Protein AF-A0A933TR46-F1 (afdb_monomer_lite)

Sequence (86 aa):
MSSVLTVRVADDMKNQMDALAEATGRTRSWIAAEAIRQYVDSESWQVAEIKKALIEADAGDFADPEEVKRVFSKYSPANRGTPNAD

Radius of gyration: 24.09 Å; chains: 1; bounding box: 48×55×49 Å

Foldseek 3Di:
DDDDDDDDDDPVVVVVLVVVCVVVVHDSVVVVVVVVVVVCVVPVVVVVVVVVVVVCVVVVVDDDPVVVVVVCVCPPPVNPPDPPDD

Structure (mmCIF, N/CA/C/O backbone):
data_AF-A0A933TR46-F1
#
_entry.id   AF-A0A933TR46-F1
#
loop_
_atom_site.group_PDB
_atom_site.id
_atom_site.type_symbol
_atom_site.label_atom_id
_atom_site.label_alt_id
_atom_site.label_comp_id
_atom_site.label_asym_id
_atom_site.label_entity_id
_atom_site.label_seq_id
_atom_site.pdbx_PDB_ins_code
_atom_site.Cartn_x
_atom_site.Cartn_y
_atom_site.Cartn_z
_atom_site.occupancy
_atom_site.B_iso_or_equiv
_atom_site.auth_seq_id
_atom_site.auth_comp_id
_atom_site.auth_asym_id
_atom_site.auth_atom_id
_atom_site.pdbx_PDB_model_num
ATOM 1 N N . MET A 1 1 ? 4.787 16.301 6.617 1.00 64.56 1 MET A N 1
ATOM 2 C CA . MET A 1 1 ? 3.402 16.819 6.527 1.00 64.56 1 MET A CA 1
ATOM 3 C C . MET A 1 1 ? 2.456 15.637 6.402 1.00 64.56 1 MET A C 1
ATOM 5 O O . MET A 1 1 ? 2.818 14.691 5.716 1.00 64.56 1 MET A O 1
ATOM 9 N N . SER A 1 2 ? 1.294 15.664 7.055 1.00 78.38 2 SER A N 1
ATOM 10 C CA . SER A 1 2 ? 0.228 14.668 6.867 1.00 78.38 2 SER A CA 1
ATOM 11 C C . SER A 1 2 ? -0.946 15.294 6.110 1.00 78.38 2 SER A C 1
ATOM 13 O O . SER A 1 2 ? -1.199 16.490 6.231 1.00 78.38 2 SER A O 1
ATOM 15 N N . SER A 1 3 ? -1.633 14.489 5.301 1.00 91.31 3 SER A N 1
ATOM 16 C CA . SER A 1 3 ? -2.854 14.869 4.577 1.00 91.31 3 SER A CA 1
ATOM 17 C C . SER A 1 3 ? -3.987 13.924 4.973 1.00 91.31 3 SER A C 1
ATOM 19 O O . SER A 1 3 ? -3.730 12.769 5.312 1.00 91.31 3 SER A O 1
ATOM 21 N N . VAL A 1 4 ? -5.231 14.407 4.945 1.00 93.12 4 VAL A N 1
ATOM 22 C CA . VAL A 1 4 ? -6.417 13.597 5.258 1.00 93.12 4 VAL A CA 1
ATOM 23 C C . VAL A 1 4 ? -7.031 13.077 3.964 1.00 93.12 4 VAL A C 1
ATOM 25 O O . VAL A 1 4 ? -7.322 13.852 3.058 1.00 93.12 4 VAL A O 1
ATOM 28 N N . LEU A 1 5 ? -7.263 11.768 3.908 1.00 91.25 5 LEU A N 1
ATOM 29 C CA . LEU A 1 5 ? -7.980 11.098 2.829 1.00 91.25 5 LEU A CA 1
ATOM 30 C C . LEU A 1 5 ? -9.259 10.477 3.401 1.00 91.25 5 LEU A C 1
ATOM 32 O O . LEU A 1 5 ? -9.198 9.704 4.354 1.00 91.25 5 LEU A O 1
ATOM 36 N N . THR A 1 6 ? -10.413 10.807 2.820 1.00 93.81 6 THR A N 1
ATOM 37 C CA . THR A 1 6 ? -11.692 10.171 3.169 1.00 93.81 6 THR A CA 1
ATOM 38 C C . THR A 1 6 ? -12.008 9.102 2.132 1.00 93.81 6 THR A C 1
ATOM 40 O O . THR A 1 6 ? -12.121 9.414 0.949 1.00 93.81 6 THR A O 1
ATOM 43 N N . VAL A 1 7 ? -12.161 7.851 2.566 1.00 91.25 7 VAL A N 1
ATOM 44 C CA . VAL A 1 7 ? -12.419 6.699 1.689 1.00 91.25 7 VAL A CA 1
ATOM 45 C C . VAL A 1 7 ? -13.684 5.990 2.153 1.00 91.25 7 VAL A C 1
ATOM 47 O O . VAL A 1 7 ? -13.898 5.817 3.352 1.00 91.25 7 VAL A O 1
ATOM 50 N N . ARG A 1 8 ? -14.528 5.572 1.206 1.00 95.50 8 ARG A N 1
ATOM 51 C CA . ARG A 1 8 ? -15.636 4.658 1.497 1.00 95.50 8 ARG A CA 1
ATOM 52 C C . ARG A 1 8 ? -15.111 3.231 1.488 1.00 95.50 8 ARG A C 1
ATOM 54 O O . ARG A 1 8 ? -14.488 2.816 0.517 1.00 95.50 8 ARG A O 1
ATOM 61 N N . VAL A 1 9 ? -15.398 2.495 2.551 1.00 94.50 9 VAL A N 1
ATOM 62 C CA . VAL A 1 9 ? -15.091 1.069 2.675 1.00 94.50 9 VAL A CA 1
ATOM 63 C C . VAL A 1 9 ? -16.385 0.316 2.941 1.00 94.50 9 VAL A C 1
ATOM 65 O O . VAL A 1 9 ? -17.319 0.884 3.509 1.00 94.50 9 VAL A O 1
ATOM 68 N N . ALA A 1 10 ? -16.449 -0.936 2.502 1.00 97.69 10 ALA A N 1
ATOM 69 C CA . ALA A 1 10 ? -17.567 -1.809 2.821 1.00 97.69 10 ALA A CA 1
ATOM 70 C C . ALA A 1 10 ? -17.592 -2.133 4.331 1.00 97.69 10 ALA A C 1
ATOM 72 O O . ALA A 1 10 ? -16.558 -2.087 5.008 1.00 97.69 10 ALA A O 1
ATOM 73 N N . ASP A 1 11 ? -18.780 -2.414 4.870 1.00 97.75 11 ASP A N 1
ATOM 74 C CA . ASP A 1 11 ? -18.968 -2.618 6.313 1.00 97.75 11 ASP A CA 1
ATOM 75 C C . ASP A 1 11 ? -18.236 -3.863 6.834 1.00 97.75 11 ASP A C 1
ATOM 77 O O . ASP A 1 11 ? -17.702 -3.857 7.943 1.00 97.75 11 ASP A O 1
ATOM 81 N N . ASP A 1 12 ? -18.156 -4.916 6.026 1.00 97.88 12 ASP A N 1
ATOM 82 C CA . ASP A 1 12 ? -17.391 -6.128 6.322 1.00 97.88 12 ASP A CA 1
ATOM 83 C C . ASP A 1 12 ? -15.891 -5.833 6.464 1.00 97.88 12 ASP A C 1
ATOM 85 O O . ASP A 1 12 ? -15.281 -6.211 7.465 1.00 97.88 12 ASP A O 1
ATOM 89 N N . MET A 1 13 ? -15.322 -5.069 5.530 1.00 96.88 13 MET A N 1
ATOM 90 C CA . MET A 1 13 ? -13.933 -4.617 5.576 1.00 96.88 13 MET A CA 1
ATOM 91 C C . MET A 1 13 ? -13.674 -3.771 6.825 1.00 96.88 13 MET A C 1
ATOM 93 O O . MET A 1 13 ? -12.688 -3.976 7.532 1.00 96.88 13 MET A O 1
ATOM 97 N N . LYS A 1 14 ? -14.582 -2.843 7.150 1.00 96.31 14 LYS A N 1
ATOM 98 C CA . LYS A 1 14 ? -14.486 -2.033 8.371 1.00 96.31 14 LYS A CA 1
ATOM 99 C C . LYS A 1 14 ? -14.429 -2.914 9.625 1.00 96.31 14 LYS A C 1
ATOM 101 O O . LYS A 1 14 ? -13.607 -2.650 10.500 1.00 96.31 14 LYS A O 1
ATOM 106 N N . ASN A 1 15 ? -15.261 -3.952 9.700 1.00 97.75 15 ASN A N 1
ATOM 107 C CA . ASN A 1 15 ? -15.277 -4.881 10.831 1.00 97.75 15 ASN A CA 1
ATOM 108 C C . ASN A 1 15 ? -13.984 -5.708 10.915 1.00 97.75 15 ASN A C 1
ATOM 110 O O . ASN A 1 15 ? -13.447 -5.901 12.005 1.00 97.75 15 ASN A O 1
ATOM 114 N N . GLN A 1 16 ? -13.443 -6.153 9.777 1.00 97.69 16 GLN A N 1
ATOM 115 C CA . GLN A 1 16 ? -12.150 -6.845 9.730 1.00 97.69 16 GLN A CA 1
ATOM 116 C C . GLN A 1 16 ? -11.008 -5.950 10.222 1.00 97.69 16 GLN A C 1
ATOM 118 O O . GLN A 1 16 ? -10.159 -6.392 10.998 1.00 97.69 16 GLN A O 1
ATOM 123 N N . MET A 1 17 ? -11.006 -4.677 9.820 1.00 97.19 17 MET A N 1
ATOM 124 C CA . MET A 1 17 ? -10.025 -3.700 10.293 1.00 97.19 17 MET A CA 1
ATOM 125 C C . MET A 1 17 ? -10.130 -3.461 11.803 1.00 97.19 17 MET A C 1
ATOM 127 O O . MET A 1 17 ? -9.102 -3.268 12.448 1.00 97.19 17 MET A O 1
ATOM 131 N N . ASP A 1 18 ? -11.340 -3.484 12.367 1.00 97.25 18 ASP A N 1
ATOM 132 C CA . ASP A 1 18 ? -11.565 -3.319 13.807 1.00 97.25 18 ASP A CA 1
ATOM 133 C C . ASP A 1 18 ? -11.025 -4.497 14.614 1.00 97.25 18 ASP A C 1
ATOM 135 O O . ASP A 1 18 ? -10.272 -4.289 15.565 1.00 97.25 18 ASP A O 1
ATOM 139 N N . ALA A 1 19 ? -11.318 -5.725 14.184 1.00 98.00 19 ALA A N 1
ATOM 140 C CA . ALA A 1 19 ? -10.776 -6.924 14.818 1.00 98.00 19 ALA A CA 1
ATOM 141 C C . ALA A 1 19 ? -9.239 -6.962 14.750 1.00 98.00 19 ALA A C 1
ATOM 143 O O . ALA A 1 19 ? -8.569 -7.306 15.724 1.00 98.00 19 ALA A O 1
ATOM 144 N N . LEU A 1 20 ? -8.662 -6.567 13.610 1.00 97.88 20 LEU A N 1
ATOM 145 C CA . LEU A 1 20 ? -7.211 -6.517 13.444 1.00 9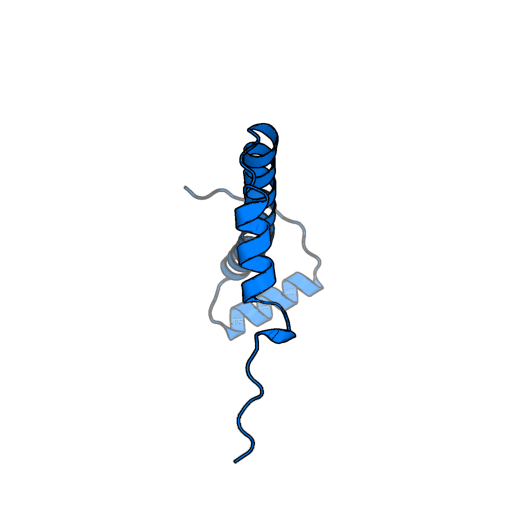7.88 20 LEU A CA 1
ATOM 146 C C . LEU A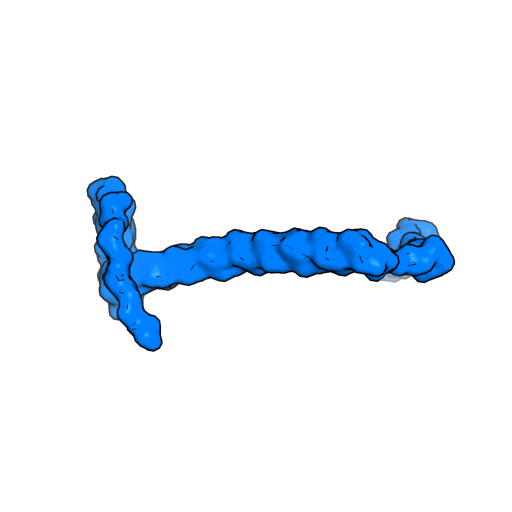 1 20 ? -6.567 -5.434 14.319 1.00 97.88 20 LEU A C 1
ATOM 148 O O . LEU A 1 20 ? -5.509 -5.656 14.909 1.00 97.88 20 LEU A O 1
ATOM 152 N N . ALA A 1 21 ? -7.198 -4.265 14.413 1.00 98.00 21 ALA A N 1
ATOM 153 C CA . ALA A 1 21 ? -6.760 -3.180 15.279 1.00 98.00 21 ALA A CA 1
ATOM 154 C C . ALA A 1 21 ? -6.719 -3.625 16.752 1.00 98.00 21 ALA A C 1
ATOM 156 O O . ALA A 1 21 ? -5.701 -3.428 17.417 1.00 98.00 21 ALA A O 1
ATOM 157 N N . GLU A 1 22 ? -7.772 -4.296 17.228 1.00 97.94 22 GLU A N 1
ATOM 158 C CA . GLU A 1 22 ? -7.843 -4.849 18.584 1.00 97.94 22 GLU A CA 1
ATOM 159 C C . GLU A 1 22 ? -6.749 -5.896 18.835 1.00 97.94 22 GLU A C 1
ATOM 161 O O . GLU A 1 22 ? -5.971 -5.765 19.780 1.00 97.94 22 GLU A O 1
ATOM 166 N N . ALA A 1 23 ? -6.614 -6.880 17.941 1.00 98.12 23 ALA A N 1
ATOM 167 C CA . ALA A 1 23 ? -5.637 -7.960 18.078 1.00 98.12 23 ALA A CA 1
ATOM 168 C C . ALA A 1 23 ? -4.173 -7.481 18.053 1.00 98.12 23 ALA A C 1
ATOM 170 O O . ALA A 1 23 ? -3.295 -8.133 18.616 1.00 98.12 23 ALA A O 1
ATOM 171 N N . THR A 1 24 ? -3.893 -6.352 17.394 1.00 97.12 24 THR A N 1
ATOM 172 C CA . THR A 1 24 ? -2.531 -5.812 17.232 1.00 97.12 24 THR A CA 1
ATOM 173 C C . THR A 1 24 ? -2.225 -4.624 18.148 1.00 97.12 24 THR A C 1
ATOM 175 O O . THR A 1 24 ? -1.097 -4.123 18.136 1.00 97.12 24 THR A O 1
ATOM 178 N N . GLY A 1 25 ? -3.203 -4.146 18.928 1.00 97.38 25 GLY A N 1
ATOM 179 C CA . GLY A 1 25 ? -3.068 -2.936 19.746 1.00 97.38 25 GLY A CA 1
ATOM 180 C C . GLY A 1 25 ? -2.859 -1.664 18.914 1.00 97.38 25 GLY A C 1
ATOM 181 O O . GLY A 1 25 ? -2.192 -0.725 19.355 1.00 97.38 25 GLY A O 1
ATOM 182 N N . ARG A 1 26 ? -3.368 -1.638 17.679 1.00 97.44 26 ARG A N 1
ATOM 183 C CA . ARG A 1 26 ? -3.229 -0.517 16.737 1.00 97.44 26 ARG A CA 1
ATOM 184 C C . ARG A 1 26 ? -4.551 0.209 16.563 1.00 97.44 26 ARG A C 1
ATOM 186 O O . ARG A 1 26 ? -5.611 -0.2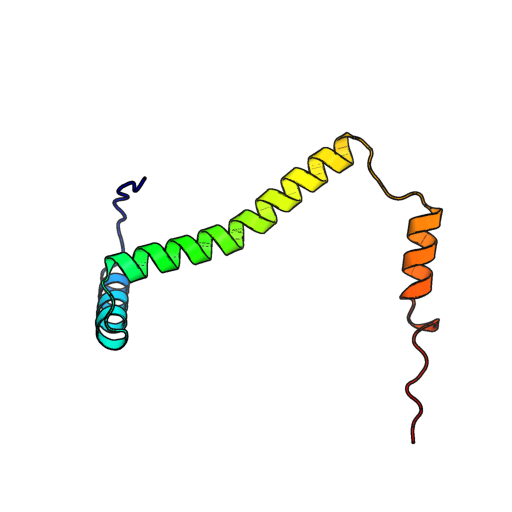85 16.920 1.00 97.44 26 ARG A O 1
ATOM 193 N N . THR A 1 27 ? -4.500 1.410 15.993 1.00 96.94 27 THR A N 1
ATOM 194 C CA . THR A 1 27 ? -5.721 2.124 15.610 1.00 96.94 27 THR A CA 1
ATOM 195 C C . THR A 1 27 ? -6.150 1.717 14.207 1.00 96.94 27 THR A C 1
ATOM 197 O O . THR A 1 27 ? -5.321 1.428 13.343 1.00 96.94 27 THR A O 1
ATOM 200 N N . ARG A 1 28 ? -7.454 1.784 13.939 1.00 95.00 28 ARG A N 1
ATOM 201 C CA . ARG A 1 28 ? -8.017 1.565 12.599 1.00 95.00 28 ARG A CA 1
ATOM 202 C C . ARG A 1 28 ? -7.358 2.448 11.533 1.00 95.00 28 ARG A C 1
ATOM 204 O O . ARG A 1 28 ? -7.066 1.984 10.437 1.00 95.00 28 ARG A O 1
ATOM 211 N N . SER A 1 29 ? -7.077 3.710 11.869 1.00 94.06 29 SER A N 1
ATOM 212 C CA . SER A 1 29 ? -6.390 4.647 10.972 1.00 94.06 29 SER A CA 1
ATOM 213 C C . SER A 1 29 ? -4.949 4.231 10.687 1.00 94.06 29 SER A C 1
ATOM 215 O O . SER A 1 29 ? -4.475 4.429 9.572 1.00 94.06 29 SER A O 1
ATOM 217 N N . TRP A 1 30 ? -4.256 3.642 11.668 1.00 95.62 30 TRP A N 1
ATOM 218 C CA . TRP A 1 30 ? -2.921 3.089 11.457 1.00 95.62 30 TRP A CA 1
ATOM 219 C C . TRP A 1 30 ? -2.971 1.904 10.489 1.00 95.62 30 TRP A C 1
ATOM 221 O O . TRP A 1 30 ? -2.213 1.895 9.528 1.00 95.62 30 TRP A O 1
ATOM 231 N N . ILE A 1 31 ? -3.915 0.974 10.680 1.00 97.12 31 ILE A N 1
ATOM 232 C CA . ILE A 1 31 ? -4.125 -0.169 9.774 1.00 97.12 31 ILE A CA 1
ATOM 233 C C . ILE A 1 31 ? -4.407 0.309 8.344 1.00 97.12 31 ILE A C 1
ATOM 235 O O . ILE A 1 31 ? -3.784 -0.171 7.401 1.00 97.12 31 ILE A O 1
ATOM 239 N N . ALA A 1 32 ? -5.297 1.293 8.180 1.00 95.31 32 ALA A N 1
ATOM 240 C CA . ALA A 1 32 ? -5.618 1.862 6.872 1.00 95.31 32 ALA A CA 1
ATOM 241 C C . ALA A 1 32 ? -4.391 2.491 6.196 1.00 95.31 32 ALA A C 1
ATOM 243 O O . ALA A 1 32 ? -4.108 2.219 5.032 1.00 95.31 32 ALA A O 1
ATOM 244 N N . ALA A 1 33 ? -3.653 3.328 6.931 1.00 94.88 33 ALA A N 1
ATOM 245 C CA . ALA A 1 33 ? -2.475 4.006 6.404 1.00 94.88 33 ALA A CA 1
ATOM 246 C C . ALA A 1 33 ? -1.356 3.019 6.046 1.00 94.88 33 ALA A C 1
ATOM 248 O O . ALA A 1 33 ? -0.666 3.214 5.048 1.00 94.88 33 ALA A O 1
ATOM 249 N N . GLU A 1 34 ? -1.185 1.970 6.847 1.00 95.81 34 GLU A N 1
ATOM 250 C CA . GLU A 1 34 ? -0.201 0.921 6.606 1.00 95.81 34 GLU A CA 1
ATOM 251 C C . GLU A 1 34 ? -0.543 0.109 5.354 1.00 95.81 34 GLU A C 1
ATOM 253 O O . GLU A 1 34 ? 0.305 -0.046 4.481 1.00 95.81 34 GLU A O 1
ATOM 258 N N . ALA A 1 35 ? -1.798 -0.326 5.213 1.00 94.94 35 ALA A N 1
ATOM 259 C CA . ALA A 1 35 ? -2.254 -1.061 4.036 1.00 94.94 35 ALA A CA 1
ATOM 260 C C . ALA A 1 35 ? -2.103 -0.236 2.745 1.00 94.94 35 ALA A C 1
ATOM 262 O O . ALA A 1 35 ? -1.616 -0.744 1.737 1.00 94.94 35 ALA A O 1
ATOM 263 N N . ILE A 1 36 ? -2.463 1.054 2.785 1.00 94.56 36 ILE A N 1
ATOM 264 C CA . ILE A 1 36 ? -2.279 1.963 1.644 1.00 94.56 36 ILE A CA 1
ATOM 265 C C . ILE A 1 36 ? -0.793 2.123 1.314 1.00 94.56 36 ILE A C 1
ATOM 267 O O . ILE A 1 36 ? -0.437 2.098 0.139 1.00 94.56 36 ILE A O 1
ATOM 271 N N . ARG A 1 37 ? 0.080 2.273 2.322 1.00 94.19 37 ARG A N 1
ATOM 272 C CA . ARG A 1 37 ? 1.525 2.401 2.094 1.00 94.19 37 ARG A CA 1
ATOM 273 C C . ARG A 1 37 ? 2.084 1.161 1.410 1.00 94.19 37 ARG A C 1
ATOM 275 O O . ARG A 1 37 ? 2.732 1.299 0.385 1.00 94.19 37 ARG A O 1
ATOM 282 N N . GLN A 1 38 ? 1.781 -0.026 1.932 1.00 95.00 38 GLN A N 1
ATOM 283 C CA . GLN A 1 38 ? 2.272 -1.280 1.360 1.00 95.00 38 GLN A CA 1
ATOM 284 C C . GLN A 1 38 ? 1.832 -1.455 -0.095 1.00 95.00 38 GLN A C 1
ATOM 286 O O . GLN A 1 38 ? 2.647 -1.833 -0.931 1.00 95.00 38 GLN A O 1
ATOM 291 N N . TYR A 1 39 ? 0.577 -1.120 -0.406 1.00 93.38 39 TYR A N 1
ATOM 292 C CA . TYR A 1 39 ? 0.075 -1.156 -1.777 1.00 93.38 39 TYR A CA 1
ATOM 293 C C . TYR A 1 39 ? 0.785 -0.141 -2.684 1.00 93.38 39 TYR A C 1
ATOM 295 O O . TYR A 1 39 ? 1.219 -0.467 -3.782 1.00 93.38 39 TYR A O 1
ATOM 303 N N . VAL A 1 40 ? 0.942 1.106 -2.236 1.00 93.75 40 VAL A N 1
ATOM 304 C CA . VAL A 1 40 ? 1.635 2.124 -3.038 1.00 93.75 40 VAL A CA 1
ATOM 305 C C . VAL A 1 40 ? 3.095 1.742 -3.257 1.00 93.75 40 VAL A C 1
ATOM 307 O O . VAL A 1 40 ? 3.585 1.871 -4.374 1.00 93.75 40 VAL A O 1
ATOM 310 N N . ASP A 1 41 ? 3.786 1.243 -2.238 1.00 91.44 41 ASP A N 1
ATOM 311 C CA . ASP A 1 41 ? 5.181 0.821 -2.352 1.00 91.44 41 ASP A CA 1
ATOM 312 C C . ASP A 1 41 ? 5.320 -0.370 -3.319 1.00 91.44 41 ASP A C 1
ATOM 314 O O . ASP A 1 41 ? 6.232 -0.371 -4.148 1.00 91.44 41 ASP A O 1
ATOM 318 N N . SER A 1 42 ? 4.392 -1.341 -3.289 1.00 89.06 42 SER A N 1
ATOM 319 C CA 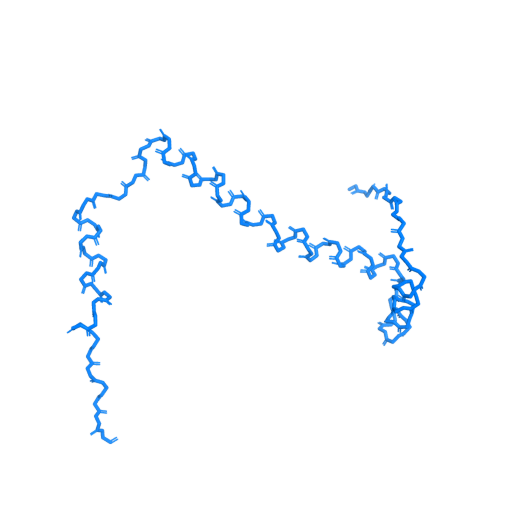. SER A 1 42 ? 4.420 -2.502 -4.194 1.00 89.06 42 SER A CA 1
ATOM 320 C C . SER A 1 42 ? 4.141 -2.151 -5.652 1.00 89.06 42 SER A C 1
ATOM 322 O O . SER A 1 42 ? 4.719 -2.771 -6.538 1.00 89.06 42 SER A O 1
ATOM 324 N N . GLU A 1 43 ? 3.283 -1.171 -5.920 1.00 89.94 43 GLU A N 1
ATOM 325 C CA . GLU A 1 43 ? 2.931 -0.800 -7.295 1.00 89.94 43 GLU A CA 1
ATOM 326 C C . GLU A 1 43 ? 3.860 0.285 -7.861 1.00 89.94 43 GLU A C 1
ATOM 328 O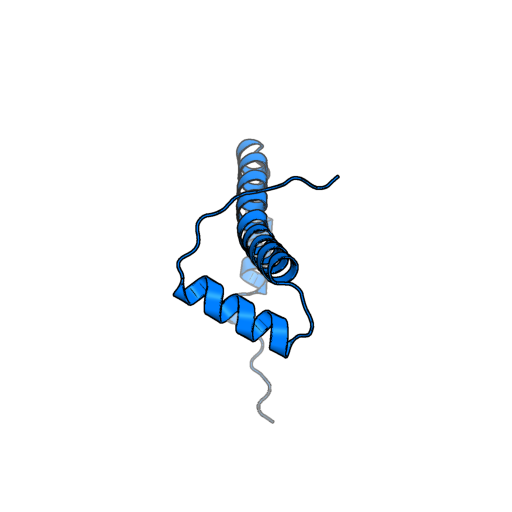 O . GLU A 1 43 ? 4.170 0.314 -9.055 1.00 89.94 43 GLU A O 1
ATOM 333 N N . SER A 1 44 ? 4.336 1.199 -7.011 1.00 89.44 44 SER A N 1
ATOM 334 C CA . SER A 1 44 ? 5.099 2.364 -7.465 1.00 89.44 44 SER A CA 1
ATOM 335 C C . SER A 1 44 ? 6.494 2.013 -7.968 1.00 89.44 44 SER A C 1
ATOM 337 O O . SER A 1 44 ? 6.950 2.659 -8.914 1.00 89.44 44 SER A O 1
ATOM 339 N N . TRP A 1 45 ? 7.156 0.992 -7.407 1.00 89.06 45 TRP A N 1
ATOM 340 C CA . TRP A 1 45 ? 8.502 0.614 -7.849 1.00 89.06 45 TRP A CA 1
ATOM 341 C C . TRP A 1 45 ? 8.500 0.168 -9.316 1.00 89.06 45 TRP A C 1
ATOM 343 O O . TRP A 1 45 ? 9.348 0.606 -10.089 1.00 89.06 45 TRP A O 1
ATOM 353 N N . GLN A 1 46 ? 7.513 -0.632 -9.731 1.00 83.00 46 GLN A N 1
ATOM 354 C CA . GLN A 1 46 ? 7.438 -1.138 -11.101 1.00 83.00 46 GLN A CA 1
ATOM 355 C C . GLN A 1 46 ? 7.144 -0.002 -12.081 1.00 83.00 46 GLN A C 1
ATOM 357 O O . GLN A 1 46 ? 7.777 0.104 -13.130 1.00 83.00 46 GLN A O 1
ATOM 362 N N . VAL A 1 47 ? 6.213 0.886 -11.725 1.00 89.25 47 VAL A N 1
ATOM 363 C CA . VAL A 1 47 ? 5.894 2.056 -12.549 1.00 89.25 47 VAL A CA 1
ATOM 364 C C . VAL A 1 47 ? 7.105 2.981 -12.684 1.00 89.25 47 VAL A C 1
ATOM 366 O O . VAL A 1 47 ? 7.340 3.522 -13.766 1.00 89.25 47 VAL A O 1
ATOM 369 N N . ALA A 1 48 ? 7.870 3.181 -11.609 1.00 90.44 48 ALA A N 1
ATOM 370 C CA . ALA A 1 48 ? 9.087 3.985 -11.636 1.00 90.44 48 ALA A CA 1
ATOM 371 C C . ALA A 1 48 ? 10.164 3.353 -12.530 1.00 90.44 48 ALA A C 1
ATOM 373 O O . ALA A 1 48 ? 10.736 4.053 -13.366 1.00 90.44 48 ALA A O 1
ATOM 374 N N . GLU A 1 49 ? 10.380 2.042 -12.417 1.00 91.94 49 GLU A N 1
ATOM 375 C CA . GLU A 1 49 ? 11.395 1.332 -13.198 1.00 91.94 49 GLU A CA 1
ATOM 376 C C . GLU A 1 49 ? 11.056 1.312 -14.691 1.00 91.94 49 GLU A C 1
ATOM 378 O O . GLU A 1 49 ? 11.912 1.600 -15.521 1.00 91.94 49 GLU A O 1
ATOM 383 N N . ILE A 1 50 ? 9.786 1.085 -15.047 1.00 92.12 50 ILE A N 1
ATOM 384 C CA . ILE A 1 50 ? 9.330 1.158 -16.444 1.00 92.12 50 ILE A CA 1
ATOM 385 C C . ILE A 1 50 ? 9.581 2.554 -17.015 1.00 92.12 50 ILE A C 1
ATOM 387 O O . ILE A 1 50 ? 10.096 2.689 -18.121 1.00 92.12 50 ILE A O 1
ATOM 391 N N . LYS A 1 51 ? 9.243 3.609 -16.265 1.00 93.50 51 LYS A N 1
ATOM 392 C CA . LYS A 1 51 ? 9.477 4.987 -16.717 1.00 93.50 51 LYS A CA 1
ATOM 393 C C . LYS A 1 51 ? 10.963 5.279 -16.913 1.00 93.50 51 LYS A C 1
ATOM 395 O O . LYS A 1 51 ? 11.308 5.960 -17.872 1.00 93.50 51 LYS A O 1
ATOM 400 N N . LYS A 1 52 ? 11.828 4.768 -16.035 1.00 94.00 52 LYS A N 1
ATOM 401 C CA . LYS A 1 52 ? 13.284 4.907 -16.160 1.00 94.00 52 LYS A CA 1
ATOM 402 C C . LYS A 1 52 ? 13.811 4.171 -17.393 1.00 94.00 52 LYS A C 1
ATOM 404 O O . LYS A 1 52 ? 14.495 4.785 -18.203 1.00 94.00 52 LYS A O 1
ATOM 409 N N . ALA A 1 53 ? 13.408 2.916 -17.580 1.00 91.12 53 ALA A N 1
ATOM 410 C CA . ALA A 1 53 ? 13.802 2.105 -18.728 1.00 91.12 53 ALA A CA 1
ATOM 411 C C . ALA A 1 53 ? 13.349 2.716 -20.066 1.00 91.12 53 ALA A C 1
ATOM 413 O O . ALA A 1 53 ? 14.074 2.636 -21.051 1.00 91.12 53 ALA A O 1
ATOM 414 N N . LEU A 1 54 ? 12.176 3.363 -20.111 1.00 95.88 54 LEU A N 1
ATOM 415 C CA . LEU A 1 54 ? 11.724 4.095 -21.300 1.00 95.88 54 LEU A CA 1
ATOM 416 C C . LEU A 1 54 ? 12.646 5.275 -21.636 1.00 95.88 54 LEU A C 1
ATOM 418 O O . LEU A 1 54 ? 12.982 5.462 -22.798 1.00 95.88 54 LEU A O 1
ATOM 422 N N . ILE A 1 55 ? 13.095 6.034 -20.631 1.00 95.12 55 ILE A N 1
ATOM 423 C CA . ILE A 1 55 ? 14.031 7.152 -20.834 1.00 95.12 55 ILE A CA 1
ATOM 424 C C . ILE A 1 55 ? 15.383 6.645 -21.352 1.00 95.12 55 ILE A C 1
ATOM 426 O O . ILE A 1 55 ? 15.947 7.238 -22.268 1.00 95.12 55 ILE A O 1
ATOM 430 N N . GLU A 1 56 ? 15.898 5.553 -20.783 1.00 94.56 56 GLU A N 1
ATOM 431 C CA . GLU A 1 56 ? 17.150 4.914 -21.219 1.00 94.56 56 GLU A CA 1
ATOM 432 C C . GLU A 1 56 ? 17.034 4.407 -22.665 1.00 94.56 56 GLU A C 1
ATOM 434 O O . GLU A 1 56 ? 17.896 4.684 -23.499 1.00 94.56 56 GLU A O 1
ATOM 439 N N . ALA A 1 57 ? 15.914 3.762 -23.000 1.00 93.12 57 ALA A N 1
ATOM 440 C CA . ALA A 1 57 ? 15.622 3.284 -24.346 1.00 93.12 57 ALA A CA 1
ATOM 441 C C . ALA A 1 57 ? 15.517 4.421 -25.377 1.00 93.12 57 ALA A C 1
ATOM 443 O O . ALA A 1 57 ? 16.109 4.326 -26.454 1.00 93.12 57 ALA A O 1
ATOM 444 N N . ASP A 1 58 ? 14.810 5.505 -25.045 1.00 95.19 58 ASP A N 1
ATOM 445 C CA . ASP A 1 58 ? 14.689 6.694 -25.900 1.00 95.19 58 ASP A CA 1
ATOM 446 C C . ASP A 1 58 ? 16.046 7.393 -26.100 1.00 95.19 58 ASP A C 1
ATOM 448 O O . ASP A 1 58 ? 16.300 7.977 -27.156 1.00 95.19 58 ASP A O 1
ATOM 452 N N . ALA A 1 59 ? 16.944 7.306 -25.112 1.00 95.81 59 ALA A N 1
ATOM 453 C CA . ALA A 1 59 ? 18.323 7.786 -25.205 1.00 95.81 59 ALA A CA 1
ATOM 454 C C . ALA A 1 59 ? 19.262 6.827 -25.966 1.00 95.81 59 ALA A C 1
ATOM 456 O O . ALA A 1 59 ? 20.415 7.181 -26.222 1.00 95.81 59 ALA A O 1
ATOM 457 N N . GLY A 1 60 ? 18.787 5.635 -26.343 1.00 93.31 60 GLY A N 1
ATOM 458 C CA . GLY A 1 60 ? 19.593 4.605 -26.997 1.00 93.31 60 GLY A CA 1
ATOM 459 C C . GLY A 1 60 ? 20.596 3.916 -26.067 1.00 93.31 60 GLY A C 1
ATOM 460 O O . GLY A 1 60 ? 21.551 3.318 -26.563 1.00 93.31 60 GLY A O 1
ATOM 461 N N . ASP A 1 61 ? 20.397 3.996 -24.748 1.00 94.25 61 ASP A N 1
ATOM 462 C CA . ASP A 1 61 ? 21.252 3.382 -23.728 1.00 94.25 61 ASP A CA 1
ATOM 463 C C . ASP A 1 61 ? 20.974 1.874 -23.625 1.00 94.25 61 ASP A C 1
ATOM 465 O O . ASP A 1 61 ? 20.331 1.370 -22.704 1.00 94.25 61 ASP A O 1
ATOM 469 N N . PHE A 1 62 ? 21.415 1.148 -24.650 1.00 92.00 62 PHE A N 1
ATOM 470 C CA . PHE A 1 62 ? 21.327 -0.303 -24.730 1.00 92.00 62 PHE A CA 1
ATOM 471 C C . PHE A 1 62 ? 22.719 -0.929 -24.683 1.00 92.00 62 PHE A C 1
ATOM 473 O O . PHE A 1 62 ? 23.693 -0.375 -25.192 1.00 92.00 62 PHE A O 1
ATOM 480 N N . ALA A 1 63 ? 22.796 -2.141 -24.134 1.00 91.12 63 ALA A N 1
ATOM 481 C CA . ALA A 1 63 ? 24.012 -2.938 -24.182 1.00 91.12 63 ALA A CA 1
ATOM 482 C C . ALA A 1 63 ? 24.412 -3.256 -25.634 1.00 91.12 63 ALA A C 1
ATOM 484 O O . ALA A 1 63 ? 23.571 -3.594 -26.473 1.00 91.12 63 ALA A O 1
ATOM 485 N N . ASP A 1 64 ? 25.715 -3.216 -25.906 1.00 93.56 64 ASP A N 1
ATOM 486 C CA . ASP A 1 64 ? 26.267 -3.619 -27.197 1.00 93.56 64 ASP A CA 1
ATOM 487 C C . ASP A 1 64 ? 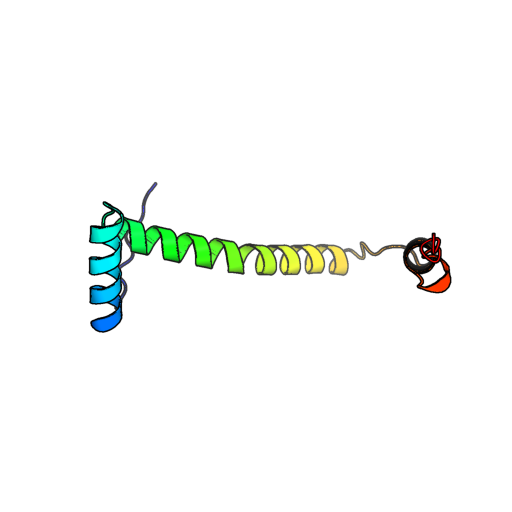26.069 -5.136 -27.433 1.00 93.56 64 ASP A C 1
ATOM 489 O O . ASP A 1 64 ? 26.113 -5.923 -26.474 1.00 93.56 64 ASP A O 1
ATOM 493 N N . PRO A 1 65 ? 25.891 -5.596 -28.688 1.00 92.38 65 PRO A N 1
ATOM 494 C CA . PRO A 1 65 ? 25.718 -7.014 -29.003 1.00 92.38 65 PRO A CA 1
ATOM 495 C C . PRO A 1 65 ? 26.764 -7.953 -28.386 1.00 92.38 65 PRO A C 1
ATOM 497 O O . PRO A 1 65 ? 26.426 -9.073 -27.989 1.00 92.38 65 PRO A O 1
ATOM 500 N N . GLU A 1 66 ? 28.022 -7.523 -28.252 1.00 92.81 66 GLU A N 1
ATOM 501 C CA . GLU A 1 66 ? 29.062 -8.351 -27.637 1.00 92.81 66 GLU A CA 1
ATOM 502 C C . GLU A 1 66 ? 28.876 -8.493 -26.121 1.00 92.81 66 GLU A C 1
ATOM 504 O O . GLU A 1 66 ? 29.196 -9.537 -25.548 1.00 92.81 66 GLU A O 1
ATOM 509 N N . GLU A 1 67 ? 28.325 -7.483 -25.447 1.00 90.31 67 GLU A N 1
ATOM 510 C CA . GLU A 1 67 ? 27.962 -7.577 -24.031 1.00 90.31 67 GLU A CA 1
ATOM 511 C C . GLU A 1 67 ? 26.803 -8.543 -23.812 1.00 90.31 67 GLU A C 1
ATOM 513 O O . GLU A 1 67 ? 26.890 -9.442 -22.968 1.00 90.31 67 GLU A O 1
ATOM 518 N N . VAL A 1 68 ? 25.777 -8.436 -24.656 1.00 91.81 68 VAL A N 1
ATOM 519 C CA . VAL A 1 68 ? 24.633 -9.350 -24.665 1.00 91.81 68 VAL A CA 1
ATOM 520 C C . VAL A 1 68 ? 25.110 -10.798 -24.843 1.00 91.81 68 VAL A C 1
ATOM 522 O O . VAL A 1 68 ? 24.770 -11.683 -24.051 1.00 91.81 68 VAL A O 1
ATOM 525 N N . LYS A 1 69 ? 25.990 -11.046 -25.819 1.00 92.19 69 LYS A N 1
ATOM 526 C CA . LYS A 1 69 ? 26.568 -12.370 -26.093 1.00 92.19 69 LYS A CA 1
ATOM 527 C C . LYS A 1 69 ? 27.364 -12.936 -24.913 1.00 92.19 69 LYS A C 1
ATOM 529 O O . LYS A 1 69 ? 27.254 -14.134 -24.622 1.00 92.19 69 LYS A O 1
ATOM 534 N N . ARG A 1 70 ? 28.141 -12.103 -24.209 1.00 92.50 70 ARG A N 1
ATOM 535 C CA . ARG A 1 70 ? 28.877 -12.522 -23.000 1.00 92.50 70 ARG A CA 1
ATOM 536 C C . ARG A 1 70 ? 27.927 -12.979 -21.894 1.00 92.50 70 ARG A C 1
ATOM 538 O O . ARG A 1 70 ? 28.159 -14.034 -21.301 1.00 92.50 70 ARG A O 1
ATOM 545 N N . VAL A 1 71 ? 26.848 -12.234 -21.643 1.00 91.50 71 VAL A N 1
ATOM 546 C CA . VAL A 1 71 ? 25.855 -12.583 -20.613 1.00 91.50 71 VAL A CA 1
ATOM 547 C C . VAL A 1 71 ? 25.156 -13.902 -20.950 1.00 91.50 71 VAL A C 1
ATOM 549 O O . VAL A 1 71 ? 25.137 -14.809 -20.116 1.00 91.50 71 VAL A O 1
ATOM 552 N N . PHE A 1 72 ? 24.660 -14.069 -22.180 1.00 91.38 72 PHE A N 1
ATOM 553 C CA . PHE A 1 72 ? 24.013 -15.320 -22.594 1.00 91.38 72 PHE A CA 1
ATOM 554 C C . PHE A 1 72 ? 24.949 -16.532 -22.504 1.00 91.38 72 PHE A C 1
ATOM 556 O O . PHE A 1 72 ? 24.532 -17.602 -22.063 1.00 91.38 72 PHE A O 1
ATOM 563 N N . SER A 1 73 ? 26.230 -16.368 -22.844 1.00 91.31 73 SER A N 1
ATOM 564 C CA . SER A 1 73 ? 27.224 -17.448 -22.746 1.00 91.31 73 SER A CA 1
ATOM 565 C C . SER A 1 73 ? 27.515 -17.855 -21.295 1.00 91.31 73 SER A C 1
ATOM 567 O O . SER A 1 73 ? 27.724 -19.036 -21.009 1.00 91.31 73 SER A O 1
ATOM 569 N N . LYS A 1 74 ? 27.492 -16.898 -20.358 1.00 89.38 74 LYS A N 1
ATOM 570 C CA . LYS A 1 74 ? 27.692 -17.152 -18.923 1.00 89.38 74 LYS A CA 1
ATOM 571 C C . LYS A 1 74 ? 26.554 -17.973 -18.311 1.00 89.38 74 LYS A C 1
ATOM 573 O O . LYS A 1 74 ? 26.809 -18.830 -17.472 1.00 89.38 74 LYS A O 1
ATOM 578 N N . TYR A 1 75 ? 25.312 -17.712 -18.718 1.00 86.94 75 TYR A N 1
ATOM 579 C CA . TYR A 1 75 ? 24.120 -18.350 -18.142 1.00 86.94 75 TYR A CA 1
ATOM 580 C C . TYR A 1 75 ? 23.524 -19.467 -19.009 1.00 86.94 75 TYR A C 1
ATOM 582 O O . TYR A 1 75 ? 22.495 -20.039 -18.639 1.00 86.94 75 TYR A O 1
ATOM 590 N N . SER A 1 76 ? 24.170 -19.804 -20.130 1.00 84.62 76 SER A N 1
ATOM 591 C CA . SER A 1 76 ? 23.777 -20.931 -20.973 1.00 84.62 76 SER A CA 1
ATOM 592 C C . SER A 1 76 ? 23.788 -22.237 -20.163 1.00 84.62 76 SER A C 1
ATOM 594 O O . SER A 1 76 ? 24.740 -22.477 -19.413 1.00 84.62 76 SER A O 1
ATOM 596 N N . PRO A 1 77 ? 22.774 -23.112 -20.315 1.00 76.75 77 PRO A N 1
ATOM 597 C CA . PRO A 1 77 ? 22.723 -24.407 -19.635 1.00 76.75 77 PRO A CA 1
ATOM 598 C C . PRO A 1 77 ? 23.988 -25.252 -19.833 1.00 76.75 77 PRO A C 1
ATOM 600 O O . PRO A 1 77 ? 24.370 -25.981 -18.927 1.00 76.75 77 PRO A O 1
ATOM 603 N N . ALA A 1 78 ? 24.671 -25.102 -20.973 1.00 71.19 78 ALA A N 1
ATOM 604 C CA . ALA A 1 78 ? 25.920 -25.798 -21.289 1.00 71.19 78 ALA A CA 1
ATOM 605 C C . ALA A 1 78 ? 27.113 -25.398 -20.394 1.00 71.19 78 ALA A C 1
ATOM 607 O O . ALA A 1 78 ? 28.120 -26.098 -20.382 1.00 71.19 78 ALA A O 1
ATOM 608 N N . ASN A 1 79 ? 27.008 -24.284 -19.661 1.00 63.78 79 ASN A N 1
ATOM 609 C CA . ASN A 1 79 ? 28.070 -23.724 -18.820 1.00 63.78 79 ASN A CA 1
ATOM 610 C C . ASN A 1 79 ? 27.760 -23.823 -17.312 1.00 63.78 79 ASN A C 1
ATOM 612 O O . ASN A 1 79 ? 28.586 -23.447 -16.480 1.00 63.78 79 ASN A O 1
ATOM 616 N N . ARG A 1 80 ? 26.578 -24.340 -16.930 1.00 62.34 80 ARG A N 1
ATOM 617 C CA . ARG A 1 80 ? 26.329 -24.784 -15.552 1.00 62.34 80 ARG A CA 1
ATOM 618 C C . ARG A 1 80 ? 26.958 -26.159 -15.410 1.00 62.34 80 ARG A C 1
ATOM 620 O O . ARG A 1 80 ? 26.384 -27.140 -15.873 1.00 62.34 80 ARG A O 1
ATOM 627 N N . GLY A 1 81 ? 28.143 -26.209 -14.804 1.00 60.69 81 GLY A N 1
ATOM 628 C CA . GLY A 1 81 ? 28.787 -27.467 -14.441 1.00 60.69 81 GLY A CA 1
ATOM 629 C C . GLY A 1 81 ? 27.768 -28.409 -13.805 1.00 60.69 81 GLY A C 1
ATOM 630 O O . GLY A 1 81 ? 27.018 -28.011 -12.911 1.00 60.69 81 GLY A O 1
ATOM 631 N N . THR A 1 82 ? 27.697 -29.633 -14.320 1.00 54.34 82 THR A N 1
ATOM 632 C CA . THR A 1 82 ? 26.942 -30.713 -13.690 1.00 54.34 82 THR A CA 1
ATOM 633 C C . THR A 1 82 ? 27.367 -30.782 -12.223 1.00 54.34 82 THR A C 1
ATOM 635 O O . THR A 1 82 ? 28.573 -30.873 -11.975 1.00 54.34 82 THR A O 1
ATOM 638 N N . PRO A 1 83 ? 26.439 -30.705 -11.252 1.00 58.25 83 PRO A N 1
ATOM 639 C CA . PRO A 1 83 ? 26.785 -30.955 -9.862 1.00 58.25 83 PRO A CA 1
ATOM 640 C C . PRO A 1 83 ? 27.451 -32.328 -9.790 1.00 58.25 83 PRO A C 1
ATOM 642 O O . PRO A 1 83 ? 26.893 -33.300 -10.302 1.00 58.25 83 PRO A O 1
ATOM 645 N N . ASN A 1 84 ? 28.664 -32.373 -9.241 1.00 53.91 84 ASN A N 1
ATOM 646 C CA . ASN A 1 84 ? 29.386 -33.613 -9.001 1.00 53.91 84 ASN A CA 1
ATOM 647 C C . ASN A 1 84 ? 28.474 -34.542 -8.187 1.00 53.91 84 ASN A C 1
ATOM 649 O O . ASN A 1 84 ? 28.030 -34.158 -7.105 1.00 53.91 84 ASN A O 1
ATOM 653 N N . ALA A 1 85 ? 28.129 -35.696 -8.751 1.00 51.28 85 ALA A N 1
ATOM 654 C CA . ALA A 1 85 ? 27.373 -36.722 -8.055 1.00 51.28 85 ALA A CA 1
ATOM 655 C C . ALA A 1 85 ? 28.365 -37.545 -7.226 1.00 51.28 85 ALA A C 1
ATOM 657 O O . ALA A 1 85 ? 28.878 -38.548 -7.718 1.00 51.28 85 ALA A O 1
ATOM 658 N N . ASP A 1 86 ? 28.633 -37.073 -6.007 1.00 45.84 86 ASP A N 1
ATOM 659 C CA . ASP A 1 86 ? 29.223 -37.861 -4.920 1.00 45.84 86 ASP A CA 1
ATOM 660 C C . ASP A 1 86 ? 28.132 -38.198 -3.891 1.00 45.84 86 ASP A C 1
ATOM 662 O O . ASP A 1 86 ? 27.393 -37.265 -3.486 1.00 45.84 86 ASP A O 1
#

Secondary structure (DSSP, 8-state):
----------HHHHHHHHHHHHHHT--HHHHHHHHHHHHHHHHHHHHHHHHHHHHHHHTT----HHHHHHHHHHH-GGGS-PPP--

pLDDT: mean 89.26, std 12.0, range [45.84, 98.12]